Protein AF-A0A7L2A5T8-F1 (afdb_monomer)

Nearest PDB structures (foldseek):
  8ylr-assembly1_Sa  TM=3.274E-01  e=4.754E+00  Saccharomyces cerevisiae S288C
  8jjr-assembly1_x  TM=2.168E-01  e=9.938E+00  Symbiodinium sp.

Secondary structure (DSSP, 8-state):
----SSHHHHHHHHHHH-----SPPP---PPPPGGGG---TTTS-TTTS---HHHHHHHHH-GGGGGS-HHHHHHHHTT-------TT--S--TTS---------SS-EEEEEE-TTS-EEEEEEE-TT---TTSHHHHTT--

InterPro domains:
  IPR000595 Cyclic nucleotide-binding domain [PF00027] (84-134)
  IPR000595 Cyclic nucleotide-binding domain [PS50042] (64-143)
  IPR000595 Cyclic nucleotide-binding domain [cd00038] (64-132)
  IPR014710 RmlC-like jelly roll fold [G3DSA:2.60.120.10] (55-141)
  IPR018490 Cyclic nucleotide-binding domain superfamily [SSF51206] (53-132)

Foldseek 3Di:
DDDPDPPVVVVVVCVVVPPPPPPDPPPDPDDDPCVVVDQPCVQVPVVPDPDDLQLVLCCVQPVVLSPDHPVVSVVVVVVDDDDDDDPPDDPDDPPDDPDDDDADQADKDFDWDQDPVRDIDGPDIDGGSRHPPDDPVPVVVPD

Radius of gyration: 28.7 Å; Cα contacts (8 Å, |Δi|>4): 81; chains: 1; bounding box: 92×57×40 Å

Structure (mmCIF, N/CA/C/O backbone):
data_AF-A0A7L2A5T8-F1
#
_entry.id   AF-A0A7L2A5T8-F1
#
loop_
_atom_site.group_PDB
_atom_site.id
_atom_site.type_symbol
_atom_site.label_atom_id
_atom_site.label_alt_id
_atom_site.label_comp_id
_atom_site.label_asym_id
_atom_site.label_entity_id
_atom_site.label_seq_id
_atom_site.pdbx_PDB_ins_code
_atom_site.Cartn_x
_atom_site.Cartn_y
_atom_site.Cartn_z
_atom_site.occupancy
_atom_site.B_iso_or_equiv
_atom_site.auth_seq_id
_atom_site.auth_comp_id
_atom_site.auth_asym_id
_atom_site.auth_atom_id
_atom_site.pdbx_PDB_model_num
ATOM 1 N N . ARG A 1 1 ? 73.272 -47.590 19.451 1.00 45.53 1 ARG A N 1
ATOM 2 C CA . ARG A 1 1 ? 72.952 -46.186 19.070 1.00 45.53 1 ARG A CA 1
ATOM 3 C C . ARG A 1 1 ? 71.427 -46.047 18.952 1.00 45.53 1 ARG A C 1
ATOM 5 O O . ARG A 1 1 ? 70.847 -46.805 18.185 1.00 45.53 1 ARG A O 1
ATOM 12 N N . PRO A 1 2 ? 70.759 -45.189 19.746 1.00 45.12 2 PRO A N 1
ATOM 13 C CA . PRO A 1 2 ? 69.322 -45.289 20.020 1.00 45.12 2 PRO A CA 1
ATOM 14 C C . PRO A 1 2 ? 68.488 -44.479 19.013 1.00 45.12 2 PRO A C 1
ATOM 16 O O . PRO A 1 2 ? 68.662 -43.272 18.879 1.00 45.12 2 PRO A O 1
ATOM 19 N N . ARG A 1 3 ? 67.563 -45.133 18.301 1.00 51.25 3 ARG A N 1
ATOM 20 C CA . ARG A 1 3 ? 66.720 -44.524 17.248 1.00 51.25 3 ARG A CA 1
ATOM 21 C C . ARG A 1 3 ? 65.211 -44.555 17.557 1.00 51.25 3 ARG A C 1
ATOM 23 O O . ARG A 1 3 ? 64.401 -44.477 16.642 1.00 51.25 3 ARG A O 1
ATOM 30 N N . SER A 1 4 ? 64.805 -44.633 18.828 1.00 55.19 4 SER A N 1
ATOM 31 C CA . SER A 1 4 ? 63.401 -44.901 19.211 1.00 55.19 4 SER A CA 1
ATOM 32 C C . SER A 1 4 ? 62.643 -43.767 19.922 1.00 55.19 4 SER A C 1
ATOM 34 O O . SER A 1 4 ? 61.476 -43.947 20.251 1.00 55.19 4 SER A O 1
ATOM 36 N N . ARG A 1 5 ? 63.221 -42.574 20.138 1.00 54.12 5 ARG A N 1
ATOM 37 C CA . ARG A 1 5 ? 62.550 -41.513 20.933 1.00 54.12 5 ARG A CA 1
ATOM 38 C C . ARG A 1 5 ? 61.785 -40.435 20.149 1.00 54.12 5 ARG A C 1
ATOM 40 O O . ARG A 1 5 ? 61.077 -39.647 20.768 1.00 54.12 5 ARG A O 1
ATOM 47 N N . LYS A 1 6 ? 61.882 -40.378 18.813 1.00 53.66 6 LYS A N 1
ATOM 48 C CA . LYS A 1 6 ? 61.242 -39.301 18.018 1.00 53.66 6 LYS A CA 1
ATOM 49 C C . LYS A 1 6 ? 59.817 -39.609 17.528 1.00 53.66 6 LYS A C 1
ATOM 51 O O . LYS A 1 6 ? 59.069 -38.672 17.287 1.00 53.66 6 LYS A O 1
ATOM 56 N N . LYS A 1 7 ? 59.401 -40.881 17.435 1.00 51.44 7 LYS A N 1
ATOM 57 C CA . LYS A 1 7 ? 58.057 -41.250 16.931 1.00 51.44 7 LYS A CA 1
ATOM 58 C C . LYS A 1 7 ? 56.932 -41.131 17.973 1.00 51.44 7 LYS A C 1
ATOM 60 O O . LYS A 1 7 ? 55.794 -40.868 17.606 1.00 51.44 7 LYS A O 1
ATOM 65 N N . LEU A 1 8 ? 57.245 -41.252 19.267 1.00 51.38 8 LEU A N 1
ATOM 66 C CA . LEU A 1 8 ? 56.255 -41.157 20.355 1.00 51.38 8 LEU A CA 1
ATOM 67 C C . LEU A 1 8 ? 55.724 -39.728 20.574 1.00 51.38 8 LEU A C 1
ATOM 69 O O . LEU A 1 8 ? 54.551 -39.552 20.890 1.00 51.38 8 LEU A O 1
ATOM 73 N N . LYS A 1 9 ? 56.555 -38.698 20.362 1.00 53.62 9 LYS A N 1
ATOM 74 C CA . LYS A 1 9 ? 56.159 -37.296 20.595 1.00 53.62 9 LYS A CA 1
ATOM 75 C C . LYS A 1 9 ? 55.214 -36.739 19.522 1.00 53.62 9 LYS A C 1
ATOM 77 O O . LYS A 1 9 ? 54.374 -35.907 19.840 1.00 53.62 9 LYS A O 1
ATOM 82 N N . VAL A 1 10 ? 55.303 -37.220 18.280 1.00 54.94 10 VAL A N 1
ATOM 83 C CA . VAL A 1 10 ? 54.436 -36.757 17.176 1.00 54.94 10 VAL A CA 1
ATOM 84 C C . VAL A 1 10 ? 53.007 -37.290 17.333 1.00 54.94 10 VAL A C 1
ATOM 86 O O . VAL A 1 10 ? 52.049 -36.543 17.158 1.00 54.94 10 VAL A O 1
ATOM 89 N N . LEU A 1 11 ? 52.851 -38.542 17.779 1.00 56.72 11 LEU A N 1
ATOM 90 C CA . LEU A 1 11 ? 51.540 -39.126 18.097 1.00 56.72 11 LEU A CA 1
ATOM 91 C C . LEU A 1 11 ? 50.837 -38.404 19.262 1.00 56.72 11 LEU A C 1
ATOM 93 O O . LEU A 1 11 ? 49.613 -38.304 19.276 1.00 56.72 11 LEU A O 1
ATOM 97 N N . SER A 1 12 ? 51.601 -37.871 20.221 1.00 58.31 12 SER A N 1
ATOM 98 C CA . SER A 1 12 ? 51.065 -37.083 21.339 1.00 58.31 12 SER A CA 1
ATOM 99 C C . SER A 1 12 ? 50.541 -35.712 20.906 1.00 58.31 12 SER A C 1
ATOM 101 O O . SER A 1 12 ? 49.531 -35.263 21.441 1.00 58.31 12 SER A O 1
ATOM 103 N N . ILE A 1 13 ? 51.209 -35.048 19.957 1.00 59.00 13 ILE A N 1
ATOM 104 C CA . ILE A 1 13 ? 50.779 -33.738 19.442 1.00 59.00 13 ILE A CA 1
ATOM 105 C C . ILE A 1 13 ? 49.520 -33.908 18.585 1.00 59.00 13 ILE A C 1
ATOM 107 O O . ILE A 1 13 ? 48.550 -33.181 18.777 1.00 59.00 13 ILE A O 1
ATOM 111 N N . ALA A 1 14 ? 49.485 -34.934 17.727 1.00 57.16 14 ALA A N 1
ATOM 112 C CA . ALA A 1 14 ? 48.301 -35.266 16.937 1.00 57.16 14 ALA A CA 1
ATOM 113 C C . ALA A 1 14 ? 47.078 -35.581 17.819 1.00 57.16 14 ALA A C 1
ATOM 115 O O . ALA A 1 14 ? 45.980 -35.138 17.506 1.00 57.16 14 ALA A O 1
ATOM 116 N N . LYS A 1 15 ? 47.255 -36.262 18.962 1.00 55.28 15 LYS A N 1
ATOM 117 C CA . LYS A 1 15 ? 46.160 -36.531 19.914 1.00 55.28 15 LYS A CA 1
ATOM 118 C C . LYS A 1 15 ? 45.627 -35.289 20.636 1.00 55.28 15 LYS A C 1
ATOM 120 O O . LYS A 1 15 ? 44.455 -35.285 20.996 1.00 55.28 15 LYS A O 1
ATOM 125 N N . ASN A 1 16 ? 46.451 -34.262 20.855 1.00 55.00 16 ASN A N 1
ATOM 126 C CA . ASN A 1 16 ? 46.000 -33.010 21.475 1.00 55.00 16 ASN A CA 1
ATOM 127 C C . ASN A 1 16 ? 45.366 -32.045 20.465 1.00 55.00 16 ASN A C 1
ATOM 129 O O . ASN A 1 16 ? 44.466 -31.304 20.843 1.00 55.00 16 ASN A O 1
ATOM 133 N N . PHE A 1 17 ? 45.796 -32.076 19.200 1.00 57.88 17 PHE A N 1
ATOM 134 C CA . PHE A 1 17 ? 45.242 -31.224 18.141 1.00 57.88 17 PHE A CA 1
ATOM 135 C C . PHE A 1 17 ? 43.965 -31.811 17.515 1.00 57.88 17 PHE A C 1
ATOM 137 O O . PHE A 1 17 ? 43.050 -31.077 17.167 1.00 57.88 17 PHE A O 1
ATOM 144 N N . LEU A 1 18 ? 43.869 -33.143 17.425 1.00 56.81 18 LEU A N 1
ATOM 145 C CA . LEU A 1 18 ? 42.709 -33.870 16.894 1.00 56.81 18 LEU A CA 1
ATOM 146 C C . LEU A 1 18 ? 41.737 -34.314 17.995 1.00 56.81 18 LEU A C 1
ATOM 148 O O . LEU A 1 18 ? 41.057 -35.329 17.831 1.00 56.81 18 LEU A O 1
ATOM 152 N N . ARG A 1 19 ? 41.623 -33.570 19.106 1.00 57.53 19 ARG A N 1
ATOM 153 C CA . ARG A 1 19 ? 40.446 -33.672 19.989 1.00 57.53 19 ARG A CA 1
ATOM 154 C C . ARG A 1 19 ? 39.221 -33.106 19.258 1.00 57.53 19 ARG A C 1
ATOM 156 O O . ARG A 1 19 ? 38.626 -32.122 19.676 1.00 57.53 19 ARG A O 1
ATOM 163 N N . ILE A 1 20 ? 38.864 -33.744 18.147 1.00 59.28 20 ILE A N 1
ATOM 164 C CA . ILE A 1 20 ? 37.545 -33.681 17.545 1.00 59.28 20 ILE A CA 1
ATOM 165 C C . ILE A 1 20 ? 36.651 -34.328 18.591 1.00 59.28 20 ILE A C 1
ATOM 167 O O . ILE A 1 20 ? 36.644 -35.552 18.750 1.00 59.28 20 ILE A O 1
ATOM 171 N N . GLN A 1 21 ? 35.991 -33.496 19.390 1.00 52.50 21 GLN A N 1
ATOM 172 C CA . GLN A 1 21 ? 34.918 -33.976 20.238 1.00 52.50 21 GLN A CA 1
ATOM 173 C C . GLN A 1 21 ? 33.910 -34.650 19.304 1.00 52.50 21 GLN A C 1
ATOM 175 O O . GLN A 1 21 ? 33.384 -34.021 18.392 1.00 52.50 21 GLN A O 1
ATOM 180 N N . LYS A 1 22 ? 33.705 -35.959 19.482 1.00 55.47 22 LYS A N 1
ATOM 181 C CA . LYS A 1 22 ? 32.665 -36.750 18.804 1.00 55.47 22 LYS A CA 1
ATOM 182 C C . LYS A 1 22 ? 31.283 -36.450 19.398 1.00 55.47 22 LYS A C 1
ATOM 184 O O . LYS A 1 22 ? 30.458 -37.345 19.540 1.00 55.47 22 LYS A O 1
ATOM 189 N N . GLU A 1 23 ? 31.048 -35.208 19.787 1.00 56.53 23 GLU A N 1
ATOM 190 C CA . GLU A 1 23 ? 29.712 -34.749 20.117 1.00 56.53 23 GLU A CA 1
ATOM 191 C C . GLU A 1 23 ?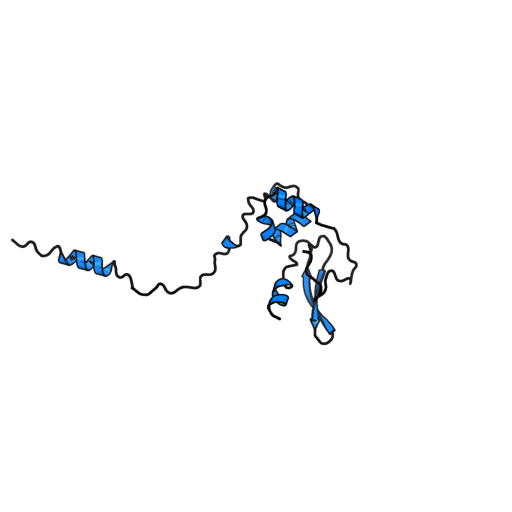 29.134 -34.186 18.817 1.00 56.53 23 GLU A C 1
ATOM 193 O O . GLU A 1 23 ? 29.817 -33.398 18.151 1.00 56.53 23 GLU A O 1
ATOM 198 N N . PRO A 1 24 ? 27.947 -34.645 18.374 1.00 57.25 24 PRO A N 1
ATOM 199 C CA . PRO A 1 24 ? 27.299 -34.037 17.221 1.00 57.25 24 PRO A CA 1
ATOM 200 C C . PRO A 1 24 ? 27.214 -32.535 17.504 1.00 57.25 24 PRO A C 1
ATOM 202 O O . PRO A 1 24 ? 26.845 -32.176 18.625 1.00 57.25 24 PRO A O 1
ATOM 205 N N . PRO A 1 25 ? 27.607 -31.659 16.559 1.00 61.16 25 PRO A N 1
ATOM 206 C CA . PRO A 1 25 ? 27.548 -30.227 16.799 1.00 61.16 25 PRO A CA 1
ATOM 207 C C . PRO A 1 25 ? 26.129 -29.908 17.253 1.00 61.16 25 PRO A C 1
ATOM 209 O O . PRO A 1 25 ? 25.171 -30.219 16.544 1.00 61.16 25 PRO A O 1
ATOM 212 N N . THR A 1 26 ? 25.992 -29.372 18.466 1.00 67.62 26 THR A N 1
ATOM 213 C CA . THR A 1 26 ? 24.688 -28.993 18.995 1.00 67.62 26 THR A CA 1
ATOM 214 C C . THR A 1 26 ? 24.080 -28.036 17.984 1.00 67.62 26 THR A C 1
ATOM 216 O O . THR A 1 26 ? 24.680 -26.995 17.702 1.00 67.62 26 THR A O 1
ATOM 219 N N . LEU A 1 27 ? 22.951 -28.422 17.381 1.00 63.50 27 LEU A N 1
ATOM 220 C CA . LEU A 1 27 ? 22.243 -27.599 16.408 1.00 63.50 27 LEU A CA 1
ATOM 221 C C . LEU A 1 27 ? 21.810 -26.327 17.130 1.00 63.50 27 LEU A C 1
ATOM 223 O O . LEU A 1 27 ? 20.803 -26.297 17.833 1.00 63.50 27 LEU A O 1
ATOM 227 N N . GLN A 1 28 ? 22.627 -25.287 17.016 1.00 72.19 28 GLN A N 1
ATOM 228 C CA . GLN A 1 28 ? 22.238 -23.963 17.447 1.00 72.19 28 GLN A CA 1
ATOM 229 C C . GLN A 1 28 ? 21.216 -23.484 16.432 1.00 72.19 28 GLN A C 1
ATOM 231 O O . GLN A 1 28 ? 21.526 -23.391 15.242 1.00 72.19 28 GLN A O 1
ATOM 236 N N . LEU A 1 29 ? 20.003 -23.213 16.906 1.00 65.06 29 LEU A N 1
ATOM 237 C CA . LEU A 1 29 ? 18.990 -22.529 16.124 1.00 65.06 29 LEU A CA 1
ATOM 238 C C . LEU A 1 29 ? 19.533 -21.128 15.829 1.00 65.06 29 LEU A C 1
ATOM 240 O O . LEU A 1 29 ? 19.471 -20.230 16.663 1.00 65.06 29 LEU A O 1
ATOM 244 N N . LYS A 1 30 ? 20.196 -20.990 14.683 1.00 70.94 30 LYS A N 1
ATOM 245 C CA . LYS A 1 30 ? 20.608 -19.703 14.148 1.00 70.94 30 LYS A CA 1
ATOM 246 C C . LYS A 1 30 ? 19.491 -19.241 13.248 1.00 70.94 30 LYS A C 1
ATOM 248 O O . LYS A 1 30 ? 19.149 -19.929 12.287 1.00 70.94 30 LYS A O 1
ATOM 253 N N . GLU A 1 31 ? 18.934 -18.090 13.577 1.00 69.12 31 GLU A N 1
ATOM 254 C CA . GLU A 1 31 ? 18.051 -17.403 12.654 1.00 69.12 31 GLU A CA 1
ATOM 255 C C . GLU A 1 31 ? 18.823 -17.153 11.349 1.00 69.12 31 GLU A C 1
ATOM 257 O O . GLU A 1 31 ? 20.025 -16.842 11.393 1.00 69.12 31 GLU A O 1
ATOM 262 N N . PRO A 1 32 ? 18.190 -17.364 10.182 1.00 67.75 32 PRO A N 1
ATOM 263 C CA . PRO A 1 32 ? 18.810 -17.007 8.918 1.00 67.75 32 PRO A CA 1
ATOM 264 C C . PRO A 1 32 ? 19.198 -15.522 8.973 1.00 67.75 32 PRO A C 1
ATOM 266 O O . PRO A 1 32 ? 18.448 -14.719 9.534 1.00 67.75 32 PRO A O 1
ATOM 269 N N . PRO A 1 33 ? 20.372 -15.137 8.442 1.00 72.81 33 PRO A N 1
ATOM 270 C CA . PRO A 1 33 ? 20.775 -13.742 8.466 1.00 72.81 33 PRO A CA 1
ATOM 271 C C . PRO A 1 33 ? 19.708 -12.886 7.764 1.00 72.81 33 PRO A C 1
ATOM 273 O O . PRO A 1 33 ? 19.129 -13.343 6.776 1.00 72.81 33 PRO A O 1
ATOM 276 N N . PRO A 1 34 ? 19.444 -11.654 8.239 1.00 60.06 34 PRO A N 1
ATOM 277 C CA . PRO A 1 34 ? 18.398 -10.789 7.685 1.00 60.06 34 PRO A CA 1
ATOM 278 C C . PRO A 1 34 ? 18.584 -10.520 6.187 1.00 60.06 34 PRO A C 1
ATOM 280 O O . PRO A 1 34 ? 17.598 -10.334 5.482 1.00 60.06 34 PRO A O 1
ATOM 283 N N . SER A 1 35 ? 19.818 -10.635 5.684 1.00 59.81 35 SER A N 1
ATOM 284 C CA . SER A 1 35 ? 20.153 -10.574 4.261 1.00 59.81 35 SER A CA 1
ATOM 285 C C . SER A 1 35 ? 19.470 -11.645 3.401 1.00 59.81 35 SER A C 1
ATOM 287 O O . SER A 1 35 ? 19.334 -11.455 2.203 1.00 59.81 35 SER A O 1
ATOM 289 N N . VAL A 1 36 ? 19.001 -12.759 3.978 1.00 64.19 36 VAL A N 1
ATOM 290 C CA . VAL A 1 36 ? 18.175 -13.757 3.263 1.00 64.19 36 VAL A CA 1
ATOM 291 C C . VAL A 1 36 ? 16.808 -13.177 2.872 1.00 64.19 36 VAL A C 1
ATOM 293 O O . VAL A 1 36 ? 16.188 -13.653 1.928 1.00 64.19 36 VAL A O 1
ATOM 296 N N . LEU A 1 37 ? 16.336 -12.153 3.591 1.00 56.56 37 LEU A N 1
ATOM 297 C CA . LEU A 1 37 ? 15.060 -11.464 3.362 1.00 56.56 37 LEU A CA 1
ATOM 298 C C . LEU A 1 37 ? 15.241 -10.086 2.704 1.00 56.56 37 LEU A C 1
ATOM 300 O O . LEU A 1 37 ? 14.268 -9.345 2.514 1.00 56.56 37 LEU A O 1
ATOM 304 N N . GLU A 1 38 ? 16.483 -9.694 2.430 1.00 59.03 38 GLU A N 1
ATOM 305 C CA . GLU A 1 38 ? 16.804 -8.455 1.735 1.00 59.03 38 GLU A CA 1
ATOM 306 C C . GLU A 1 38 ? 16.770 -8.744 0.237 1.00 59.03 38 GLU A C 1
ATOM 308 O O . GLU A 1 38 ? 17.575 -9.508 -0.286 1.00 59.03 38 GLU A O 1
ATOM 313 N N . ALA A 1 39 ? 15.787 -8.166 -0.451 1.00 54.75 39 ALA A N 1
ATOM 314 C CA . ALA A 1 39 ? 15.793 -8.159 -1.902 1.00 54.75 39 ALA A CA 1
ATOM 315 C C . ALA A 1 39 ? 16.990 -7.329 -2.384 1.00 54.75 39 ALA A C 1
ATOM 317 O O . ALA A 1 39 ? 17.238 -6.244 -1.848 1.00 54.75 39 ALA A O 1
ATOM 318 N N . ASP A 1 40 ? 17.705 -7.817 -3.399 1.00 55.28 40 ASP A N 1
ATOM 319 C CA . ASP A 1 40 ? 18.708 -7.034 -4.114 1.00 55.28 40 ASP A CA 1
ATOM 320 C C . ASP A 1 40 ? 17.990 -5.880 -4.831 1.00 55.28 40 ASP A C 1
ATOM 322 O O . ASP A 1 40 ? 17.552 -5.981 -5.975 1.00 55.28 40 ASP A O 1
ATOM 326 N N . LEU A 1 41 ? 17.868 -4.739 -4.147 1.00 52.84 41 LEU A N 1
ATOM 327 C CA . LEU A 1 41 ? 17.326 -3.486 -4.692 1.00 52.84 41 LEU A CA 1
ATOM 328 C C . LEU A 1 41 ? 18.188 -2.918 -5.841 1.00 52.84 41 LEU A C 1
ATOM 330 O O . LEU A 1 41 ? 17.965 -1.799 -6.285 1.00 52.84 41 LEU A O 1
ATOM 334 N N . THR A 1 42 ? 19.204 -3.655 -6.289 1.00 55.28 42 THR A N 1
ATOM 335 C CA . THR A 1 42 ? 20.090 -3.314 -7.401 1.00 55.28 42 THR A CA 1
ATOM 336 C C . THR A 1 42 ? 19.493 -3.697 -8.760 1.00 55.28 42 THR A C 1
ATOM 338 O O . THR A 1 42 ? 19.836 -3.063 -9.754 1.00 55.28 42 THR A O 1
ATOM 341 N N . GLU A 1 43 ? 18.572 -4.673 -8.829 1.00 53.28 43 GLU A N 1
ATOM 342 C CA . GLU A 1 43 ? 17.889 -5.033 -10.088 1.00 53.28 43 GLU A CA 1
ATOM 343 C C . GLU A 1 43 ? 16.769 -4.053 -10.438 1.00 53.28 43 GLU A C 1
ATOM 345 O O . GLU A 1 43 ? 16.584 -3.652 -11.592 1.00 53.28 43 GLU A O 1
ATOM 350 N N . PHE A 1 44 ? 16.037 -3.625 -9.416 1.00 54.97 44 PHE A N 1
ATOM 351 C CA . PHE A 1 44 ? 15.085 -2.544 -9.523 1.00 54.97 44 PHE A CA 1
ATOM 352 C C . PHE A 1 44 ? 15.841 -1.263 -9.194 1.00 54.97 44 PHE A C 1
ATOM 354 O O . PHE A 1 44 ? 15.888 -0.847 -8.045 1.00 54.97 44 PHE A O 1
ATOM 361 N N . ASP A 1 45 ? 16.490 -0.658 -10.187 1.00 58.09 45 ASP A N 1
ATOM 362 C CA . ASP A 1 45 ? 17.198 0.619 -10.050 1.00 58.09 45 ASP A CA 1
ATOM 363 C C . ASP A 1 45 ? 16.160 1.745 -9.830 1.00 58.09 45 ASP A C 1
ATOM 365 O O . ASP A 1 45 ? 15.826 2.556 -10.697 1.00 58.09 45 ASP A O 1
ATOM 369 N N . VAL A 1 46 ? 15.530 1.706 -8.653 1.00 56.50 46 VAL A N 1
ATOM 370 C CA . VAL A 1 46 ? 14.398 2.525 -8.220 1.00 56.50 46 VAL A CA 1
ATOM 371 C C . VAL A 1 46 ? 14.777 4.003 -8.285 1.00 56.50 46 VAL A C 1
ATOM 373 O O . VAL A 1 46 ? 13.949 4.846 -8.617 1.00 56.50 46 VAL A O 1
ATOM 376 N N . ALA A 1 47 ? 16.048 4.307 -8.022 1.00 50.88 47 ALA A N 1
ATOM 377 C CA . ALA A 1 47 ? 16.593 5.655 -8.053 1.00 50.88 47 ALA A CA 1
ATOM 378 C C . ALA A 1 47 ? 16.771 6.219 -9.477 1.00 50.88 47 ALA A C 1
ATOM 380 O O . ALA A 1 47 ? 16.789 7.438 -9.633 1.00 50.88 47 ALA A O 1
ATOM 381 N N . SER A 1 48 ? 16.889 5.373 -10.511 1.00 53.50 48 SER A N 1
ATOM 382 C CA . SER A 1 48 ? 17.026 5.804 -11.915 1.00 53.50 48 SER A CA 1
ATOM 383 C C . SER A 1 48 ? 15.718 5.724 -12.709 1.00 53.50 48 SER A C 1
ATOM 385 O O . SER A 1 48 ? 15.619 6.234 -13.827 1.00 53.50 48 SER A O 1
ATOM 387 N N . SER A 1 49 ? 14.687 5.113 -12.127 1.00 59.66 49 SER A N 1
ATOM 388 C CA . SER A 1 49 ? 13.396 4.898 -12.765 1.00 59.66 49 SER A CA 1
ATOM 389 C C . SER A 1 49 ? 12.434 6.045 -12.421 1.00 59.66 49 SER A C 1
ATOM 391 O O . SER A 1 49 ? 12.139 6.273 -11.254 1.00 59.66 49 SER A O 1
ATOM 393 N N . HIS A 1 50 ? 11.897 6.754 -13.422 1.00 71.56 50 HIS A N 1
ATOM 394 C CA . HIS A 1 50 ? 10.848 7.785 -13.265 1.00 71.56 50 HIS A CA 1
ATOM 395 C C . HIS A 1 50 ? 9.477 7.184 -12.878 1.00 71.56 50 HIS A C 1
ATOM 397 O O . HIS A 1 50 ? 8.472 7.415 -13.551 1.00 71.56 50 HIS A O 1
ATOM 403 N N . LEU A 1 51 ? 9.432 6.343 -11.846 1.00 79.56 51 LEU A N 1
ATOM 404 C CA . LEU A 1 51 ? 8.224 5.627 -11.454 1.00 79.56 51 LEU A CA 1
ATOM 405 C C . LEU A 1 51 ? 7.334 6.484 -10.548 1.00 79.56 51 LEU A C 1
ATOM 407 O O . LEU A 1 51 ? 7.855 7.245 -9.730 1.00 79.56 51 LEU A O 1
ATOM 411 N N . PRO A 1 52 ? 6.002 6.341 -10.657 1.00 84.31 52 PRO A N 1
ATOM 412 C CA . PRO A 1 52 ? 5.071 6.970 -9.729 1.00 84.31 52 PRO A CA 1
ATOM 413 C C . PRO A 1 52 ? 5.326 6.539 -8.276 1.00 84.31 52 PRO A C 1
ATOM 415 O O . PRO A 1 52 ? 5.729 5.400 -8.017 1.00 84.31 52 PRO A O 1
ATOM 418 N N . SER A 1 53 ? 5.067 7.434 -7.320 1.00 83.12 53 SER A N 1
ATOM 419 C CA . SER A 1 53 ? 5.266 7.202 -5.881 1.00 83.12 53 SER A CA 1
ATOM 420 C C . SER A 1 53 ? 4.545 5.962 -5.362 1.00 83.12 53 SER A C 1
ATOM 422 O O . SER A 1 53 ? 5.058 5.267 -4.492 1.00 83.12 53 SER A O 1
ATOM 424 N N . GLU A 1 54 ? 3.396 5.631 -5.938 1.00 83.94 54 GLU A N 1
ATOM 425 C CA . GLU A 1 54 ? 2.573 4.491 -5.548 1.00 83.94 54 GLU A CA 1
ATOM 426 C C . GLU A 1 54 ? 3.302 3.170 -5.833 1.00 83.94 54 GLU A C 1
ATOM 428 O O . GLU A 1 54 ? 3.295 2.251 -5.014 1.00 83.94 54 GLU A O 1
ATOM 433 N N . VAL A 1 55 ? 4.014 3.109 -6.962 1.00 83.88 55 VAL A N 1
ATOM 434 C CA . VAL A 1 55 ? 4.842 1.962 -7.357 1.00 83.88 55 VAL A CA 1
ATOM 435 C C . VAL A 1 55 ? 6.043 1.827 -6.422 1.00 83.88 55 VAL A C 1
ATOM 437 O O . VAL A 1 55 ? 6.386 0.722 -6.000 1.00 83.88 55 VAL A O 1
ATOM 440 N N . LEU A 1 56 ? 6.653 2.952 -6.038 1.00 82.00 56 LEU A N 1
ATOM 441 C CA . LEU A 1 56 ? 7.755 2.981 -5.074 1.00 82.00 56 LEU A CA 1
ATOM 442 C C . LEU A 1 56 ? 7.315 2.468 -3.700 1.00 82.00 56 LEU A C 1
ATOM 444 O O . LEU A 1 56 ? 8.002 1.655 -3.081 1.00 82.00 56 LEU A O 1
ATOM 448 N N . TYR A 1 57 ? 6.151 2.915 -3.230 1.00 84.06 57 TYR A N 1
ATOM 449 C CA . TYR A 1 57 ? 5.570 2.466 -1.970 1.00 84.06 57 TYR A CA 1
ATOM 450 C C . TYR A 1 57 ? 5.221 0.983 -2.007 1.00 84.06 57 TYR A C 1
ATOM 452 O O . TYR A 1 57 ? 5.476 0.275 -1.034 1.00 84.06 57 TYR A O 1
ATOM 460 N N . MET A 1 58 ? 4.698 0.496 -3.130 1.00 81.06 58 MET A N 1
ATOM 461 C CA . MET A 1 58 ? 4.409 -0.918 -3.319 1.00 81.06 58 MET A CA 1
ATOM 462 C C . MET A 1 58 ? 5.683 -1.768 -3.215 1.00 81.06 58 MET A C 1
ATOM 464 O O . MET A 1 58 ? 5.717 -2.710 -2.432 1.00 81.06 58 MET A O 1
ATOM 468 N N . LEU A 1 59 ? 6.761 -1.400 -3.911 1.00 78.88 59 LEU A N 1
ATOM 469 C CA . LEU A 1 59 ? 8.040 -2.124 -3.849 1.00 78.88 59 LEU A CA 1
ATOM 470 C C . LEU A 1 59 ? 8.680 -2.079 -2.457 1.00 78.88 59 LEU A C 1
ATOM 472 O O . LEU A 1 59 ? 9.225 -3.075 -1.984 1.00 78.88 59 LEU A O 1
ATOM 476 N N . LYS A 1 60 ? 8.579 -0.934 -1.775 1.00 77.75 60 LYS A N 1
ATOM 477 C CA . LYS A 1 60 ? 9.075 -0.765 -0.404 1.00 77.75 60 LYS A CA 1
ATOM 478 C C . LYS A 1 60 ? 8.334 -1.668 0.586 1.00 77.75 60 LYS A C 1
ATOM 480 O O . LYS A 1 60 ? 8.957 -2.241 1.479 1.00 77.75 60 LYS A O 1
ATOM 485 N N . ASN A 1 61 ? 7.013 -1.760 0.454 1.00 74.38 61 ASN A N 1
ATOM 486 C CA . ASN A 1 61 ? 6.156 -2.432 1.429 1.00 74.38 61 ASN A CA 1
ATOM 487 C C . ASN A 1 61 ? 5.884 -3.909 1.085 1.00 74.38 61 ASN A C 1
ATOM 489 O O . ASN A 1 61 ? 5.594 -4.687 1.989 1.00 74.38 61 ASN A O 1
ATOM 493 N N . VAL A 1 62 ? 6.043 -4.312 -0.181 1.00 77.50 62 VAL A N 1
ATOM 494 C CA . VAL A 1 62 ? 5.788 -5.666 -0.699 1.00 77.50 62 VAL A CA 1
ATOM 495 C C . VAL A 1 62 ? 7.049 -6.212 -1.369 1.00 77.50 62 VAL A C 1
ATOM 497 O O . VAL A 1 62 ? 7.176 -6.257 -2.592 1.00 77.50 62 VAL A O 1
ATOM 500 N N . ARG A 1 63 ? 8.007 -6.654 -0.547 1.00 75.00 63 ARG A N 1
ATOM 501 C CA . ARG A 1 63 ? 9.351 -7.057 -1.006 1.00 75.00 63 ARG A CA 1
ATOM 502 C C . ARG A 1 63 ? 9.347 -8.130 -2.098 1.00 75.00 63 ARG A C 1
ATOM 504 O O . ARG A 1 63 ? 10.204 -8.092 -2.972 1.00 75.00 63 ARG A O 1
ATOM 511 N N . VAL A 1 64 ? 8.372 -9.048 -2.084 1.00 77.62 64 VAL A N 1
ATOM 512 C CA . VAL A 1 64 ? 8.268 -10.118 -3.093 1.00 77.62 64 VAL A CA 1
ATOM 513 C C . VAL A 1 64 ? 8.153 -9.573 -4.522 1.00 77.62 64 VAL A C 1
ATOM 515 O O . VAL A 1 64 ? 8.669 -10.189 -5.449 1.00 77.62 64 VAL A O 1
ATOM 518 N N . LEU A 1 65 ? 7.561 -8.386 -4.701 1.00 79.81 65 LEU A N 1
ATOM 519 C CA . LEU A 1 65 ? 7.416 -7.761 -6.017 1.00 79.81 65 LEU A CA 1
ATOM 520 C C . LEU A 1 65 ? 8.744 -7.253 -6.587 1.00 79.81 65 LEU A C 1
ATOM 522 O O . LEU A 1 65 ? 8.885 -7.170 -7.803 1.00 79.81 65 LEU A O 1
ATOM 526 N N . GLY A 1 66 ? 9.724 -6.950 -5.730 1.00 79.56 66 GLY A N 1
ATOM 527 C CA . GLY A 1 66 ? 11.066 -6.546 -6.155 1.00 79.56 66 GLY A CA 1
ATOM 528 C C . GLY A 1 66 ? 11.879 -7.681 -6.784 1.00 79.56 66 GLY A C 1
ATOM 529 O O . GLY A 1 66 ? 12.875 -7.406 -7.438 1.00 79.56 66 GLY A O 1
ATOM 530 N N . HIS A 1 67 ? 11.448 -8.937 -6.620 1.00 81.25 67 HIS A N 1
ATOM 531 C CA . HIS A 1 67 ? 12.078 -10.110 -7.236 1.00 81.25 67 HIS A CA 1
ATOM 532 C C . HIS A 1 67 ? 11.501 -10.463 -8.611 1.00 81.25 67 HIS A C 1
ATOM 534 O O . HIS A 1 67 ? 11.957 -11.413 -9.247 1.00 81.25 67 HIS A O 1
ATOM 540 N N . PHE A 1 68 ? 10.461 -9.762 -9.062 1.00 83.06 68 PHE A N 1
ATOM 541 C CA . PHE A 1 68 ? 9.909 -9.988 -10.389 1.00 83.06 68 PHE A CA 1
ATOM 542 C C . PHE A 1 68 ? 10.781 -9.322 -11.444 1.00 83.06 68 PHE A C 1
ATOM 544 O O . PHE A 1 68 ? 11.200 -8.174 -11.288 1.00 83.06 68 PHE A O 1
ATOM 551 N N . GLU A 1 69 ? 10.992 -10.016 -12.565 1.00 82.94 69 GLU A N 1
ATOM 552 C CA . GLU A 1 69 ? 11.624 -9.404 -13.728 1.00 82.94 69 GLU A CA 1
ATOM 553 C C . GLU A 1 69 ? 10.864 -8.127 -14.117 1.00 82.94 69 GLU A C 1
ATOM 555 O O . GLU A 1 69 ? 9.629 -8.096 -14.147 1.00 82.94 69 GLU A O 1
ATOM 560 N N . LYS A 1 70 ? 11.602 -7.070 -14.467 1.00 81.44 70 LYS A N 1
ATOM 561 C CA . LYS A 1 70 ? 11.040 -5.765 -14.843 1.00 81.44 70 LYS A CA 1
ATOM 562 C C . LYS A 1 70 ? 9.823 -5.830 -15.789 1.00 81.44 70 LYS A C 1
ATOM 564 O O . LYS A 1 70 ? 8.838 -5.157 -15.487 1.00 81.44 70 LYS A O 1
ATOM 569 N N . PRO A 1 71 ? 9.824 -6.590 -16.907 1.00 85.44 71 PRO A N 1
ATOM 570 C CA . PRO A 1 71 ? 8.649 -6.668 -17.780 1.00 85.44 71 PRO A CA 1
ATOM 571 C C . PRO A 1 71 ? 7.416 -7.272 -17.092 1.00 85.44 71 PRO A C 1
ATOM 573 O O . PRO A 1 71 ? 6.312 -6.782 -17.311 1.00 85.44 71 PRO A O 1
ATOM 576 N N . LEU A 1 72 ? 7.593 -8.281 -16.234 1.00 86.31 72 LEU A N 1
ATOM 577 C CA . LEU A 1 72 ? 6.496 -8.900 -15.490 1.00 86.31 72 LEU A CA 1
ATOM 578 C C . LEU A 1 72 ? 5.903 -7.922 -14.472 1.00 86.31 72 LEU A C 1
ATOM 580 O O . LEU A 1 72 ? 4.688 -7.752 -14.412 1.00 86.31 72 LEU A O 1
ATOM 584 N N . PHE A 1 73 ? 6.757 -7.247 -13.702 1.00 84.25 73 PHE A N 1
ATOM 585 C CA . PHE A 1 73 ? 6.303 -6.266 -12.720 1.00 84.25 73 PHE A CA 1
ATOM 586 C C . PHE A 1 73 ? 5.527 -5.114 -13.372 1.00 84.25 73 PHE A C 1
ATOM 588 O O . PHE A 1 73 ? 4.472 -4.718 -12.882 1.00 84.25 73 PHE A O 1
ATOM 595 N N . LEU A 1 74 ? 6.005 -4.606 -14.512 1.00 84.56 74 LEU A N 1
ATOM 596 C CA . LEU A 1 74 ? 5.302 -3.553 -15.244 1.00 84.56 74 LEU A CA 1
ATOM 597 C C . LEU A 1 74 ? 3.957 -4.023 -15.813 1.00 84.56 74 LEU A C 1
ATOM 599 O O . LEU A 1 74 ? 3.034 -3.215 -15.896 1.00 84.56 74 LEU A O 1
ATOM 603 N N . GLU A 1 75 ? 3.818 -5.302 -16.175 1.00 89.38 75 GLU A N 1
ATOM 604 C CA . GLU A 1 75 ? 2.518 -5.870 -16.550 1.00 89.38 75 GLU A CA 1
ATOM 605 C C . GLU A 1 75 ? 1.553 -5.862 -15.359 1.00 89.38 75 GLU A C 1
ATOM 607 O O . GLU A 1 75 ? 0.413 -5.429 -15.500 1.00 89.38 75 GLU A O 1
ATOM 612 N N . LEU A 1 76 ? 2.025 -6.236 -14.163 1.00 84.75 76 LEU A N 1
ATOM 613 C CA . LEU A 1 76 ? 1.226 -6.169 -12.935 1.00 84.75 76 LEU A CA 1
ATOM 614 C C . LEU A 1 76 ? 0.791 -4.737 -12.608 1.00 84.75 76 LEU A C 1
ATOM 616 O O . LEU A 1 76 ? -0.360 -4.524 -12.232 1.00 84.75 76 LEU A O 1
ATOM 620 N N . CYS A 1 77 ? 1.663 -3.743 -12.815 1.00 84.88 77 CYS A N 1
ATOM 621 C CA . CYS A 1 77 ? 1.313 -2.335 -12.612 1.00 84.88 77 CYS A CA 1
ATOM 622 C C . CYS A 1 77 ? 0.117 -1.883 -13.464 1.00 84.88 77 CYS A C 1
ATOM 624 O O . CYS A 1 77 ? -0.599 -0.975 -13.050 1.00 84.88 77 CYS A O 1
ATOM 626 N N . LYS A 1 78 ? -0.152 -2.512 -14.618 1.00 87.25 78 LYS A N 1
ATOM 627 C CA . LYS A 1 78 ? -1.330 -2.185 -15.446 1.00 87.25 78 LYS A CA 1
ATOM 628 C C . LYS A 1 78 ? -2.654 -2.567 -14.787 1.00 87.25 78 LYS A C 1
ATOM 630 O O . LYS A 1 78 ? -3.692 -2.042 -15.173 1.00 87.25 78 LYS A O 1
ATOM 635 N N . HIS A 1 79 ? -2.620 -3.480 -13.821 1.00 87.81 79 HIS A N 1
ATOM 636 C CA . HIS A 1 79 ? -3.787 -3.896 -13.048 1.00 87.81 79 HIS A CA 1
ATOM 637 C C . HIS A 1 79 ? -4.003 -3.039 -11.796 1.00 87.81 79 HIS A C 1
ATOM 639 O O . HIS A 1 79 ? -4.974 -3.252 -11.072 1.00 87.81 79 HIS A O 1
ATOM 645 N N . MET A 1 80 ? -3.126 -2.064 -11.537 1.00 86.50 80 MET A N 1
ATOM 646 C CA . MET A 1 80 ? -3.315 -1.109 -10.456 1.00 86.50 80 MET A CA 1
ATOM 647 C C . MET A 1 80 ? -4.447 -0.144 -10.807 1.00 86.50 80 MET A C 1
ATOM 649 O O . MET A 1 80 ? -4.483 0.435 -11.893 1.00 86.50 80 MET A O 1
ATOM 653 N N . VAL A 1 81 ? -5.368 0.038 -9.866 1.00 90.38 81 VAL A N 1
ATOM 654 C CA . VAL A 1 81 ? -6.518 0.931 -10.015 1.00 90.38 81 VAL A CA 1
ATOM 655 C C . VAL A 1 81 ? -6.533 1.954 -8.891 1.00 90.38 81 VAL A C 1
ATOM 657 O O . VAL A 1 81 ? -6.165 1.653 -7.757 1.00 90.38 81 VAL A O 1
ATOM 660 N N . PHE A 1 82 ? -6.979 3.167 -9.208 1.00 90.56 82 PHE A N 1
ATOM 661 C CA . PHE A 1 82 ? -7.243 4.183 -8.197 1.00 90.56 82 PHE A CA 1
ATOM 662 C C . PHE A 1 82 ? -8.631 3.960 -7.608 1.00 90.56 82 PHE A C 1
ATOM 664 O O . PHE A 1 82 ? -9.620 3.888 -8.338 1.00 90.56 82 PHE A O 1
ATOM 671 N N . GLN A 1 83 ? -8.694 3.886 -6.284 1.00 90.00 83 GLN A N 1
ATOM 672 C CA . GLN A 1 83 ? -9.937 3.813 -5.533 1.00 90.00 83 GLN A CA 1
ATOM 673 C C . GLN A 1 83 ? -10.022 5.027 -4.613 1.00 90.00 83 GLN A C 1
ATOM 675 O O . GLN A 1 83 ? -9.094 5.306 -3.858 1.00 90.00 83 GLN A O 1
ATOM 680 N N . GLN A 1 84 ? -11.131 5.756 -4.697 1.00 92.81 84 GLN A N 1
ATOM 681 C CA . GLN A 1 84 ? -11.438 6.851 -3.782 1.00 92.81 84 GLN A CA 1
ATOM 682 C C . GLN A 1 84 ? -12.425 6.362 -2.726 1.00 92.81 84 GLN A C 1
ATOM 684 O O . GLN A 1 84 ? -13.395 5.683 -3.059 1.00 92.81 84 GLN A O 1
ATOM 689 N N . CYS A 1 85 ? -12.179 6.750 -1.479 1.00 91.56 85 CYS A N 1
ATOM 690 C CA . CYS A 1 85 ? -13.052 6.499 -0.339 1.00 91.56 85 CYS A CA 1
ATOM 691 C C . CYS A 1 85 ? -13.328 7.827 0.362 1.00 91.56 85 CYS A C 1
ATOM 693 O O . CYS A 1 85 ? -12.442 8.681 0.467 1.00 91.56 85 CYS A O 1
ATOM 695 N N . GLN A 1 86 ? -14.559 8.013 0.820 1.00 95.19 86 GLN A N 1
ATOM 696 C CA . GLN A 1 86 ? -14.936 9.164 1.631 1.00 95.19 86 GLN A CA 1
ATOM 697 C C . GLN A 1 86 ? -14.541 8.951 3.093 1.00 95.19 86 GLN A C 1
ATOM 699 O O . GLN A 1 86 ? -14.298 7.834 3.550 1.00 95.19 86 GLN A O 1
ATOM 704 N N . GLN A 1 87 ? -14.481 10.042 3.855 1.00 93.44 87 GLN A N 1
ATOM 705 C CA . GLN A 1 87 ? -14.232 9.954 5.289 1.00 93.44 87 GLN A CA 1
ATOM 706 C C . GLN A 1 87 ? -15.315 9.104 5.970 1.00 93.44 87 GLN A C 1
ATOM 708 O O . GLN A 1 87 ? -16.506 9.364 5.808 1.00 93.44 87 GLN A O 1
ATOM 713 N N . GLY A 1 88 ? -14.880 8.123 6.764 1.00 91.00 88 GLY A N 1
ATOM 714 C CA . GLY A 1 88 ? -15.765 7.186 7.457 1.00 91.00 88 GLY A CA 1
ATOM 715 C C . GLY A 1 88 ? -16.207 5.988 6.613 1.00 91.00 88 GLY A C 1
ATOM 716 O O . GLY A 1 88 ? -16.969 5.169 7.116 1.00 91.00 88 GLY A O 1
ATOM 717 N N . GLU A 1 89 ? -15.753 5.866 5.361 1.00 92.69 89 GLU A N 1
ATOM 718 C CA . GLU A 1 89 ? -15.931 4.641 4.579 1.00 92.69 89 GLU A CA 1
ATOM 719 C C . GLU A 1 89 ? -14.820 3.626 4.863 1.00 92.69 89 GLU A C 1
ATOM 721 O O . GLU A 1 89 ? -13.637 3.971 4.942 1.00 92.69 89 GLU A O 1
ATOM 726 N N . ASP A 1 90 ? -15.207 2.354 4.940 1.00 88.31 90 ASP A N 1
ATOM 727 C CA . ASP A 1 90 ? -14.272 1.245 5.084 1.00 88.31 90 ASP A CA 1
ATOM 728 C C . ASP A 1 90 ? -13.645 0.883 3.734 1.00 88.31 90 ASP A C 1
ATOM 730 O O . ASP A 1 90 ? -14.347 0.602 2.759 1.00 88.31 90 ASP A O 1
ATOM 734 N N . VAL A 1 91 ? -12.313 0.800 3.691 1.00 87.38 91 VAL A N 1
ATOM 735 C CA . VAL A 1 91 ? -11.585 0.270 2.524 1.00 87.38 91 VAL A CA 1
ATOM 736 C C . VAL A 1 91 ? -11.747 -1.250 2.425 1.00 87.38 91 VAL A C 1
ATOM 738 O O . VAL A 1 91 ? -11.922 -1.794 1.336 1.00 87.38 91 VAL A O 1
ATOM 741 N N . PHE A 1 92 ? -11.707 -1.932 3.569 1.00 83.75 92 PHE A N 1
ATOM 742 C CA . PHE A 1 92 ? -11.945 -3.365 3.712 1.00 83.75 92 PHE A CA 1
ATOM 743 C C . PHE A 1 92 ? -12.513 -3.650 5.103 1.00 83.75 92 PHE A C 1
ATOM 745 O O . PHE A 1 92 ? -12.335 -2.859 6.031 1.00 83.75 92 PHE A O 1
ATOM 752 N N . ARG A 1 93 ? -13.165 -4.804 5.264 1.00 83.38 93 ARG A N 1
ATOM 753 C CA . ARG A 1 93 ? -13.640 -5.291 6.564 1.00 83.38 93 ARG A CA 1
ATOM 754 C C . ARG A 1 93 ? -13.192 -6.728 6.827 1.00 83.38 93 ARG A C 1
ATOM 756 O O . ARG A 1 93 ? -13.120 -7.514 5.880 1.00 83.38 93 ARG A O 1
ATOM 763 N N . PRO A 1 94 ? -12.948 -7.104 8.097 1.00 78.00 94 PRO A N 1
ATOM 764 C CA . PRO A 1 94 ? -12.714 -8.497 8.464 1.00 78.00 94 PRO A CA 1
ATOM 765 C C . PRO A 1 94 ? -13.812 -9.425 7.923 1.00 78.00 94 PRO A C 1
ATOM 767 O O . PRO A 1 94 ? -14.996 -9.082 7.943 1.00 78.00 94 PRO A O 1
ATOM 770 N N . GLY A 1 95 ? -13.415 -10.598 7.426 1.00 76.75 95 GLY A N 1
ATOM 771 C CA . GLY A 1 95 ? -14.320 -11.580 6.819 1.00 76.75 95 GLY A CA 1
ATOM 772 C C . GLY A 1 95 ? -14.648 -11.336 5.341 1.00 76.75 95 GLY A C 1
ATOM 773 O O . GLY A 1 95 ? -15.324 -12.164 4.730 1.00 76.75 95 GLY A O 1
ATOM 774 N N . GLN A 1 96 ? -14.174 -10.238 4.744 1.00 80.69 96 GLN A N 1
ATOM 775 C CA . GLN A 1 96 ? -14.177 -10.084 3.289 1.00 80.69 96 GLN A CA 1
ATOM 776 C C . GLN A 1 96 ? -12.988 -10.832 2.664 1.00 80.69 96 GLN A C 1
ATOM 778 O O . GLN A 1 96 ? -11.935 -10.922 3.293 1.00 80.69 96 GLN A O 1
ATOM 783 N N . PRO A 1 97 ? -13.125 -11.361 1.434 1.00 77.69 97 PRO A N 1
ATOM 784 C CA . PRO A 1 97 ? -12.008 -11.989 0.737 1.00 77.69 97 PRO A CA 1
ATOM 785 C C . PRO A 1 97 ? -10.850 -11.005 0.529 1.00 77.69 97 PRO A C 1
ATOM 787 O O . PRO A 1 97 ? -11.069 -9.891 0.050 1.00 77.69 97 PRO A O 1
ATOM 790 N N . ASP A 1 98 ? -9.624 -11.433 0.832 1.00 75.81 98 ASP A N 1
ATOM 791 C CA . ASP A 1 98 ? -8.412 -10.657 0.558 1.00 75.81 98 ASP A CA 1
ATOM 792 C C . ASP A 1 98 ? -8.040 -10.776 -0.930 1.00 75.81 98 ASP A C 1
ATOM 794 O O . ASP A 1 98 ? -7.395 -11.733 -1.364 1.00 75.81 98 ASP A O 1
ATOM 798 N N . THR A 1 99 ? -8.547 -9.850 -1.748 1.00 79.56 99 THR A N 1
ATOM 799 C CA . THR A 1 99 ? -8.363 -9.874 -3.211 1.00 79.56 99 THR A CA 1
ATOM 800 C C . THR A 1 99 ? -7.309 -8.899 -3.719 1.00 79.56 99 THR A C 1
ATOM 802 O O . THR A 1 99 ? -6.927 -8.984 -4.887 1.00 79.56 99 THR A O 1
ATOM 805 N N . SER A 1 100 ? -6.891 -7.938 -2.891 1.00 82.88 100 SER A N 1
ATOM 806 C CA . SER A 1 100 ? -6.183 -6.741 -3.346 1.00 82.88 100 SER A CA 1
ATOM 807 C C . SER A 1 100 ? -5.228 -6.210 -2.284 1.00 82.88 100 SER A C 1
ATOM 809 O O . SER A 1 100 ? -5.563 -6.140 -1.108 1.00 82.88 100 SER A O 1
ATOM 811 N N . ILE A 1 101 ? -4.063 -5.730 -2.721 1.00 80.00 101 ILE A N 1
ATOM 812 C CA . ILE A 1 101 ? -3.135 -4.985 -1.865 1.00 80.00 101 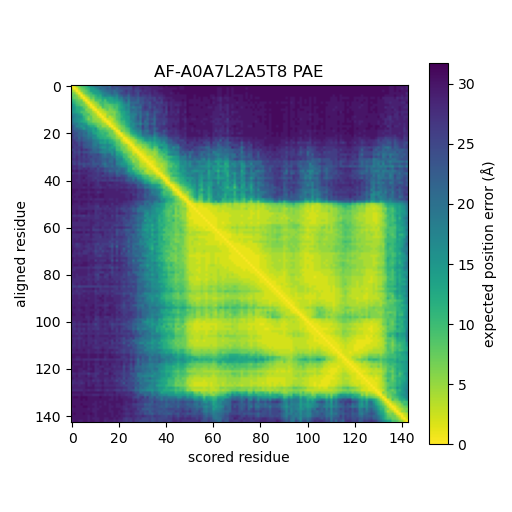ILE A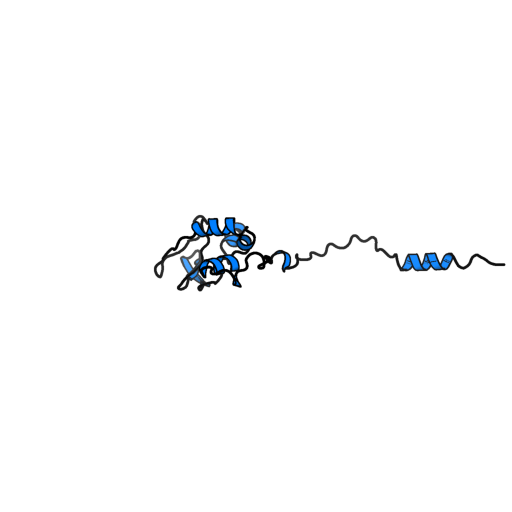 CA 1
ATOM 813 C C . ILE A 1 101 ? -3.426 -3.491 -2.009 1.00 80.00 101 ILE A C 1
ATOM 815 O O . ILE A 1 101 ? -3.524 -2.978 -3.124 1.00 80.00 101 ILE A O 1
ATOM 819 N N . TYR A 1 102 ? -3.509 -2.785 -0.882 1.00 84.44 102 TYR A N 1
ATOM 820 C CA . TYR A 1 102 ? -3.795 -1.353 -0.848 1.00 84.44 102 TYR A CA 1
ATOM 821 C C . TYR A 1 102 ? -2.533 -0.533 -0.578 1.00 84.44 102 TYR A C 1
ATOM 823 O O . TYR A 1 102 ? -1.760 -0.819 0.338 1.00 84.44 102 TYR A O 1
ATOM 831 N N . VAL A 1 103 ? -2.359 0.531 -1.360 1.00 84.00 103 VAL A N 1
ATOM 832 C CA . VAL A 1 103 ? -1.313 1.539 -1.173 1.00 84.00 103 VAL A CA 1
ATOM 833 C C . VAL A 1 103 ? -2.000 2.880 -0.975 1.00 84.00 103 VAL A C 1
ATOM 835 O O . VAL A 1 103 ? -2.710 3.350 -1.862 1.00 84.00 103 VAL A O 1
ATOM 838 N N . LEU A 1 104 ? -1.803 3.495 0.192 1.00 88.81 104 LEU A N 1
ATOM 839 C CA . LEU A 1 104 ? -2.374 4.806 0.475 1.00 88.81 104 LEU A CA 1
ATOM 840 C C . LEU A 1 104 ? -1.591 5.885 -0.283 1.00 88.81 104 LEU A C 1
ATOM 842 O O . LEU A 1 104 ? -0.391 6.052 -0.059 1.00 88.81 104 LEU A O 1
ATOM 846 N N . GLN A 1 105 ? -2.279 6.598 -1.176 1.00 87.06 105 GLN A N 1
ATOM 847 C CA . GLN A 1 105 ? -1.710 7.703 -1.950 1.00 87.06 105 GLN A CA 1
ATOM 848 C C . GLN A 1 105 ? -1.839 9.038 -1.205 1.00 87.06 105 GLN A C 1
ATOM 850 O O . GLN A 1 105 ? -0.864 9.772 -1.078 1.00 87.06 105 GLN A O 1
ATOM 855 N N . GLU A 1 106 ? -3.029 9.335 -0.679 1.00 89.81 106 GLU A N 1
ATOM 856 C CA . GLU A 1 106 ? -3.348 10.591 0.005 1.00 89.81 106 GLU A CA 1
ATOM 857 C C . GLU A 1 106 ? -4.305 10.349 1.179 1.00 89.81 106 GLU A C 1
ATOM 859 O O . GLU A 1 106 ? -5.097 9.408 1.168 1.00 89.81 106 GLU A O 1
ATOM 864 N N . GLY A 1 107 ? -4.254 11.224 2.187 1.00 92.69 107 GLY A N 1
ATOM 865 C CA . GLY A 1 107 ? -5.122 11.153 3.363 1.00 92.69 107 GLY A CA 1
ATOM 866 C C . GLY A 1 107 ? -4.553 10.296 4.495 1.00 92.69 107 GLY A C 1
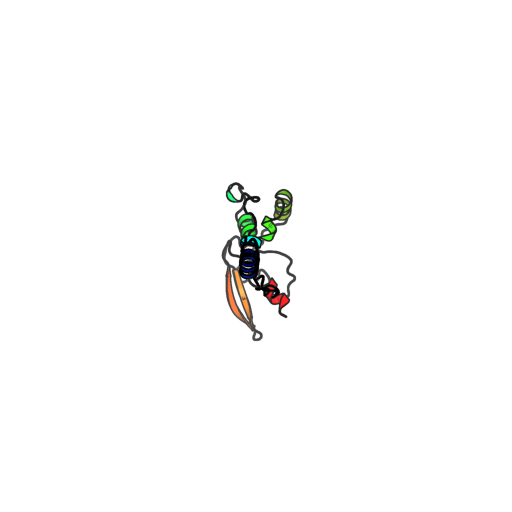ATOM 867 O O . GLY A 1 107 ? -3.342 10.259 4.713 1.00 92.69 107 GLY A O 1
ATOM 868 N N . LYS A 1 108 ? -5.446 9.657 5.255 1.00 92.75 108 LYS A N 1
ATOM 869 C CA . LYS A 1 108 ? -5.125 8.834 6.427 1.00 92.75 108 LYS A CA 1
ATOM 870 C C . LYS A 1 108 ? -6.098 7.666 6.498 1.00 92.75 108 LYS A C 1
ATOM 872 O O . LYS A 1 108 ? -7.301 7.878 6.363 1.00 92.75 108 LYS A O 1
ATOM 877 N N . LEU A 1 109 ? -5.586 6.468 6.760 1.00 91.75 109 LEU A N 1
ATOM 878 C CA . LEU A 1 109 ? -6.409 5.317 7.126 1.00 91.75 109 LEU A CA 1
ATOM 879 C C . LEU A 1 109 ? -6.236 5.001 8.607 1.00 91.75 109 LEU A C 1
ATOM 881 O O . LEU A 1 109 ? -5.143 5.136 9.157 1.00 91.75 109 LEU A O 1
ATOM 885 N N . GLU A 1 110 ? -7.314 4.550 9.235 1.00 91.12 110 GLU A N 1
ATOM 886 C CA . GLU A 1 110 ? -7.310 4.037 10.599 1.00 91.12 110 GLU A CA 1
ATOM 887 C C . GLU A 1 110 ? -7.625 2.546 10.554 1.00 91.12 110 GLU A C 1
ATOM 889 O O . GLU A 1 110 ? -8.637 2.124 10.001 1.00 91.12 110 GLU A O 1
ATOM 894 N N . LEU A 1 111 ? -6.739 1.736 11.125 1.00 87.56 111 LEU A N 1
ATOM 895 C CA . LEU A 1 111 ? -7.019 0.333 11.366 1.00 87.56 111 LEU A CA 1
ATOM 896 C C . LEU A 1 111 ? -7.778 0.222 12.684 1.00 87.56 111 LEU A C 1
ATOM 898 O O . LEU A 1 111 ? -7.203 0.440 13.753 1.00 87.56 111 LEU A O 1
ATOM 902 N N . LEU A 1 112 ? -9.056 -0.121 12.589 1.00 87.50 112 LEU A N 1
ATOM 903 C CA . LEU A 1 112 ? -9.948 -0.290 1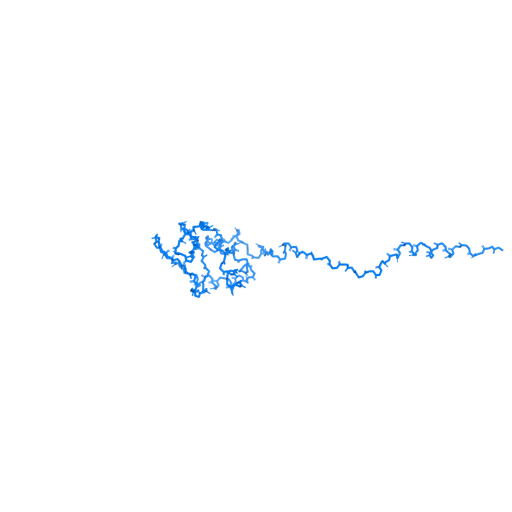3.726 1.00 87.50 112 LEU A CA 1
ATOM 904 C C . LEU A 1 112 ? -10.040 -1.770 14.103 1.00 87.50 112 LEU A C 1
ATOM 906 O O . LEU A 1 112 ? -10.152 -2.639 13.238 1.00 87.50 112 LEU A O 1
ATOM 910 N N . LEU A 1 113 ? -9.998 -2.054 15.403 1.00 85.00 113 LEU A N 1
ATOM 911 C CA . LEU A 1 113 ? -10.374 -3.351 15.954 1.00 85.00 113 LEU A CA 1
ATOM 912 C C . LEU A 1 113 ? -11.736 -3.210 16.631 1.00 85.00 113 LEU A C 1
ATOM 914 O O . LEU A 1 113 ? -11.878 -2.420 17.566 1.00 85.00 113 LEU A O 1
ATOM 918 N N . THR A 1 114 ? -12.711 -3.984 16.160 1.00 85.56 114 THR A N 1
ATOM 919 C CA . THR A 1 114 ? -14.045 -4.072 16.760 1.00 85.56 114 THR A CA 1
ATOM 920 C C . THR A 1 114 ? -14.073 -5.222 17.764 1.00 85.56 114 THR A C 1
ATOM 922 O O . THR A 1 114 ? -13.860 -6.380 17.403 1.00 85.56 114 THR A O 1
ATOM 925 N N . GLU A 1 115 ? -14.319 -4.909 19.033 1.00 84.56 115 GLU A N 1
ATOM 926 C CA . GLU A 1 115 ? -14.482 -5.897 20.099 1.00 84.56 115 GLU A CA 1
ATOM 927 C C . GLU A 1 115 ? -15.862 -6.582 20.029 1.00 84.56 115 GLU A C 1
ATOM 929 O O . GLU A 1 115 ? -16.780 -6.136 19.339 1.00 84.56 115 GLU A O 1
ATOM 934 N N . THR A 1 116 ? -16.038 -7.685 20.764 1.00 83.75 116 THR A N 1
ATOM 935 C CA . THR A 1 116 ? -17.295 -8.464 20.776 1.00 83.75 116 THR A CA 1
ATOM 936 C C . THR A 1 116 ? -18.510 -7.684 21.281 1.00 83.75 116 THR A C 1
ATOM 938 O O . THR A 1 116 ? -19.643 -8.091 21.040 1.00 83.75 116 THR A O 1
ATOM 941 N N . ASP A 1 117 ? -18.287 -6.592 22.010 1.00 89.62 117 ASP A N 1
ATOM 942 C CA . ASP A 1 117 ? -19.321 -5.679 22.502 1.00 89.62 117 ASP A CA 1
ATOM 943 C C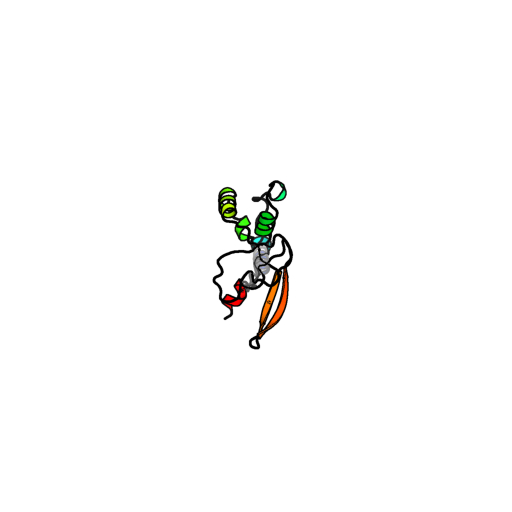 . ASP A 1 117 ? -19.666 -4.557 21.498 1.00 89.62 117 ASP A C 1
ATOM 945 O O . ASP A 1 117 ? -20.542 -3.735 21.770 1.00 89.62 117 ASP A O 1
ATOM 949 N N . GLY A 1 118 ? -19.008 -4.538 20.332 1.00 86.00 118 GLY A N 1
ATOM 950 C CA . GLY A 1 118 ? -19.180 -3.535 19.283 1.00 86.00 118 GLY A CA 1
ATOM 951 C C . GLY A 1 118 ? -18.338 -2.274 19.470 1.00 86.00 118 GLY A C 1
ATOM 952 O O . GLY A 1 118 ? -18.464 -1.345 18.676 1.00 86.00 118 GLY A O 1
ATOM 953 N N . LYS A 1 119 ? -17.486 -2.204 20.499 1.00 90.19 119 LYS A N 1
ATOM 954 C CA . LYS A 1 119 ? -16.597 -1.062 20.707 1.00 90.19 119 LYS A CA 1
ATOM 955 C C . LYS A 1 119 ? -15.437 -1.092 19.714 1.00 90.19 119 LYS A C 1
ATOM 957 O O . LYS A 1 119 ? -14.774 -2.113 19.549 1.00 90.19 119 LYS A O 1
ATOM 962 N N . GLU A 1 120 ? -15.154 0.053 19.101 1.00 90.44 120 GLU A N 1
ATOM 963 C CA . GLU A 1 120 ? -14.032 0.213 18.176 1.00 90.44 120 GLU A CA 1
ATOM 964 C C . GLU A 1 120 ? -12.838 0.882 18.856 1.00 90.44 120 GLU A C 1
ATOM 966 O O . GLU A 1 120 ? -12.977 1.879 19.571 1.00 90.44 120 GLU A O 1
ATOM 971 N N . THR A 1 121 ? -11.649 0.335 18.610 1.00 89.44 121 THR A N 1
ATOM 972 C CA . THR A 1 121 ? -10.382 0.913 19.062 1.00 89.44 121 THR A CA 1
ATOM 973 C C . THR A 1 121 ? -9.434 1.081 17.877 1.00 89.44 121 THR A C 1
ATOM 975 O O . THR A 1 121 ? -9.176 0.127 17.142 1.00 89.44 121 THR A O 1
ATOM 978 N N . VAL A 1 122 ? -8.876 2.285 17.710 1.00 90.19 122 VAL A N 1
ATOM 979 C CA . VAL A 1 122 ? -7.848 2.564 16.695 1.00 90.19 122 VAL A CA 1
ATOM 980 C C . VAL A 1 122 ? -6.545 1.867 17.087 1.00 90.19 122 VAL A C 1
ATOM 982 O O . VAL A 1 122 ? -5.926 2.203 18.095 1.00 90.19 122 VAL A O 1
ATOM 985 N N . MET A 1 123 ? -6.124 0.894 16.282 1.00 86.81 123 MET A N 1
ATOM 986 C CA . MET A 1 123 ? -4.878 0.143 16.464 1.00 86.81 123 MET A CA 1
ATOM 987 C C . MET A 1 123 ? -3.693 0.814 15.778 1.00 86.81 123 MET A C 1
ATOM 989 O O . MET A 1 123 ? -2.57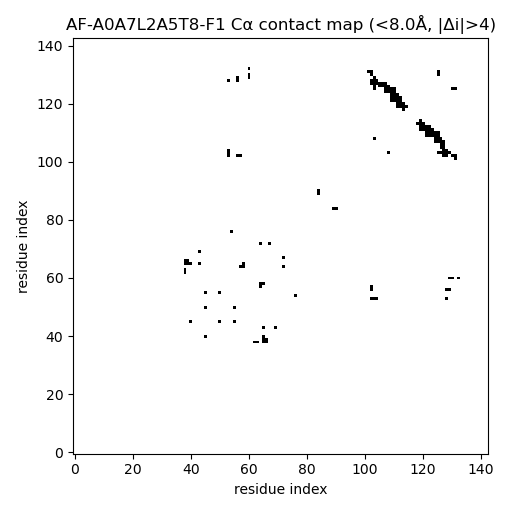0 0.759 16.278 1.00 86.81 123 MET A O 1
ATOM 993 N N . LYS A 1 124 ? -3.927 1.412 14.608 1.00 87.06 124 LYS A N 1
ATOM 994 C CA . LYS A 1 124 ? -2.871 2.020 13.804 1.00 87.06 124 LYS A CA 1
ATOM 995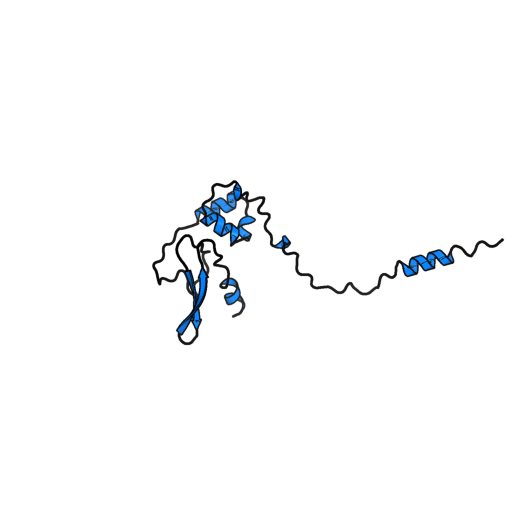 C C . LYS A 1 124 ? -3.433 3.105 12.901 1.00 87.06 124 LYS A C 1
ATOM 997 O O . LYS A 1 124 ? -4.442 2.894 12.241 1.00 87.06 124 LYS A O 1
ATOM 1002 N N . GLU A 1 125 ? -2.717 4.215 12.811 1.00 91.31 125 GLU A N 1
ATOM 1003 C CA . GLU A 1 125 ? -2.890 5.184 11.733 1.00 91.31 125 GLU A CA 1
ATOM 1004 C C . GLU A 1 125 ? -1.878 4.884 10.623 1.00 91.31 125 GLU A C 1
ATOM 1006 O O . GLU A 1 125 ? -0.718 4.557 10.892 1.00 91.31 125 GLU A O 1
ATOM 1011 N N . VAL A 1 126 ? -2.327 4.956 9.375 1.00 88.94 126 VAL A N 1
ATOM 1012 C CA . VAL A 1 126 ? -1.506 4.732 8.185 1.00 88.94 126 VAL A CA 1
ATOM 1013 C C . VAL A 1 126 ? -1.526 6.001 7.346 1.00 88.94 126 VAL A C 1
ATOM 1015 O O . VAL A 1 126 ? -2.599 6.496 6.995 1.00 88.94 126 VAL A O 1
ATOM 1018 N N . PHE A 1 127 ? -0.338 6.499 7.011 1.00 90.81 127 PHE A N 1
ATOM 1019 C CA . PHE A 1 127 ? -0.129 7.644 6.130 1.00 90.81 127 PHE A CA 1
ATOM 1020 C C . PHE A 1 127 ? 0.435 7.201 4.770 1.00 90.81 127 PHE A C 1
ATOM 1022 O O . PHE A 1 127 ? 0.824 6.040 4.603 1.00 90.81 127 PHE A O 1
ATOM 1029 N N . PRO A 1 128 ? 0.470 8.085 3.758 1.00 88.69 128 PRO A N 1
ATOM 1030 C CA . PRO A 1 128 ? 1.004 7.732 2.452 1.00 88.69 128 PRO A CA 1
ATOM 1031 C C . PRO A 1 128 ? 2.419 7.151 2.515 1.00 88.69 128 PRO A C 1
ATOM 1033 O O . PRO A 1 128 ? 3.322 7.709 3.140 1.00 88.69 128 PRO A O 1
ATOM 1036 N N . GLY A 1 129 ? 2.605 6.005 1.862 1.00 77.88 129 GLY A N 1
ATOM 1037 C CA . GLY A 1 129 ? 3.866 5.262 1.858 1.00 77.88 129 GLY A CA 1
ATOM 1038 C C . GLY A 1 129 ? 4.151 4.413 3.102 1.00 77.88 129 GLY A C 1
ATOM 1039 O O . GLY A 1 129 ? 5.129 3.650 3.087 1.00 77.88 129 GLY A O 1
ATOM 1040 N N . ASP A 1 130 ? 3.309 4.481 4.136 1.00 82.38 130 ASP A N 1
ATOM 1041 C CA . ASP A 1 130 ? 3.349 3.536 5.247 1.00 82.38 130 ASP A CA 1
ATOM 1042 C C . ASP A 1 130 ? 2.847 2.162 4.812 1.00 82.38 130 ASP A C 1
ATOM 1044 O O . ASP A 1 130 ? 1.972 2.009 3.956 1.00 82.38 130 ASP A O 1
ATOM 1048 N N . SER A 1 131 ? 3.397 1.126 5.440 1.00 68.88 131 SER A N 1
ATOM 1049 C CA . SER A 1 131 ? 2.926 -0.229 5.201 1.00 68.88 131 SER A CA 1
ATOM 1050 C C . SER A 1 131 ? 1.578 -0.465 5.880 1.00 68.88 131 SER A C 1
ATOM 1052 O O . SER A 1 131 ? 1.463 -0.376 7.109 1.00 68.88 131 SER A O 1
ATOM 1054 N N . VAL A 1 132 ? 0.584 -0.866 5.088 1.00 67.56 132 VAL A N 1
ATOM 1055 C CA . VAL A 1 132 ? -0.685 -1.438 5.573 1.00 67.56 132 VAL A CA 1
ATOM 1056 C C . VAL A 1 132 ? -0.495 -2.897 6.045 1.00 67.56 132 VAL A C 1
ATOM 1058 O O . VAL A 1 132 ? -1.339 -3.430 6.758 1.00 67.56 132 VAL A O 1
ATOM 1061 N N . HIS A 1 133 ? 0.647 -3.535 5.741 1.00 57.66 133 HIS A N 1
ATOM 1062 C CA . HIS A 1 133 ? 0.916 -4.976 5.918 1.00 57.66 133 HIS A CA 1
ATOM 1063 C C . HIS A 1 133 ? 1.130 -5.446 7.368 1.00 57.66 133 HIS A C 1
ATOM 1065 O O . HIS A 1 133 ? 1.990 -6.282 7.626 1.00 57.66 133 HIS A O 1
ATOM 1071 N N . SER A 1 134 ? 0.395 -4.925 8.349 1.00 47.38 134 SER A N 1
ATOM 1072 C CA . SER A 1 134 ? 0.678 -5.256 9.749 1.00 47.38 134 SER A CA 1
ATOM 1073 C C . SER A 1 134 ? -0.112 -6.432 10.330 1.00 47.38 134 SER A C 1
ATOM 1075 O O . SER A 1 134 ? 0.385 -6.986 11.303 1.00 47.38 134 SER A O 1
ATOM 1077 N N . LEU A 1 135 ? -1.313 -6.802 9.853 1.00 43.44 135 LEU A N 1
ATOM 1078 C CA . LEU A 1 135 ? -2.188 -7.687 10.659 1.00 43.44 135 LEU A CA 1
ATOM 1079 C C . LEU A 1 135 ? -3.112 -8.668 9.908 1.00 43.44 135 LEU A C 1
ATOM 1081 O O . LEU A 1 135 ? -3.484 -9.677 10.503 1.00 43.44 135 LEU A O 1
ATOM 1085 N N . LEU A 1 136 ? -3.450 -8.453 8.631 1.00 47.44 136 LEU A N 1
ATOM 1086 C CA . LEU A 1 136 ? -4.416 -9.320 7.928 1.00 47.44 136 LEU A CA 1
ATOM 1087 C C . LEU A 1 136 ? -3.910 -10.760 7.729 1.00 47.44 136 LEU A C 1
ATOM 1089 O O . LEU A 1 136 ? -4.641 -11.706 7.991 1.00 47.44 136 LEU A O 1
ATOM 1093 N N . SER A 1 137 ? -2.632 -10.950 7.389 1.00 46.00 137 SER A N 1
ATOM 1094 C CA . SER A 1 137 ? -2.077 -12.291 7.146 1.00 46.00 137 SER A CA 1
ATOM 1095 C C . SER A 1 137 ? -1.767 -13.097 8.415 1.00 46.00 137 SER A C 1
ATOM 1097 O O . SER A 1 137 ? -1.506 -14.292 8.324 1.00 46.00 137 SER A O 1
ATOM 1099 N N . ILE A 1 138 ? -1.724 -12.457 9.591 1.00 41.12 138 ILE A N 1
ATOM 1100 C CA . ILE A 1 138 ? -1.431 -13.132 10.870 1.00 41.12 138 ILE A CA 1
ATOM 1101 C C . ILE A 1 138 ? -2.724 -13.506 11.599 1.00 41.12 138 ILE A C 1
ATOM 1103 O O . ILE A 1 138 ? -2.774 -14.557 12.234 1.00 41.12 138 ILE A O 1
ATOM 1107 N N . LEU A 1 139 ? -3.773 -12.687 11.497 1.00 44.16 139 LEU A N 1
ATOM 1108 C CA . LEU A 1 139 ? -5.041 -12.959 12.179 1.00 44.16 139 LEU A CA 1
ATOM 1109 C C . LEU A 1 139 ? -5.825 -14.116 11.535 1.00 44.16 139 LEU A C 1
ATOM 1111 O O . LEU A 1 139 ? -6.481 -14.859 12.261 1.00 44.16 139 LEU A O 1
ATOM 1115 N N . ASP A 1 140 ? -5.662 -14.350 10.229 1.00 41.69 140 ASP A N 1
ATOM 1116 C CA . ASP A 1 140 ? -6.286 -15.485 9.523 1.00 41.69 140 ASP A CA 1
ATOM 1117 C C . ASP A 1 140 ? -5.594 -16.842 9.772 1.00 41.69 140 ASP A C 1
ATOM 1119 O O . ASP A 1 140 ? -6.149 -17.887 9.451 1.00 41.69 140 ASP A O 1
ATOM 1123 N N . VAL A 1 141 ? -4.386 -16.865 10.351 1.00 41.78 141 VAL A N 1
ATOM 1124 C CA . VAL A 1 141 ? -3.624 -18.113 10.596 1.00 41.78 141 VAL A CA 1
ATOM 1125 C C . VAL A 1 141 ? -3.690 -18.563 12.066 1.00 41.78 141 VAL A C 1
ATOM 1127 O O . VAL A 1 141 ? -3.288 -19.680 12.389 1.00 41.78 141 VAL A O 1
ATOM 1130 N N . ILE A 1 142 ? -4.203 -17.723 12.973 1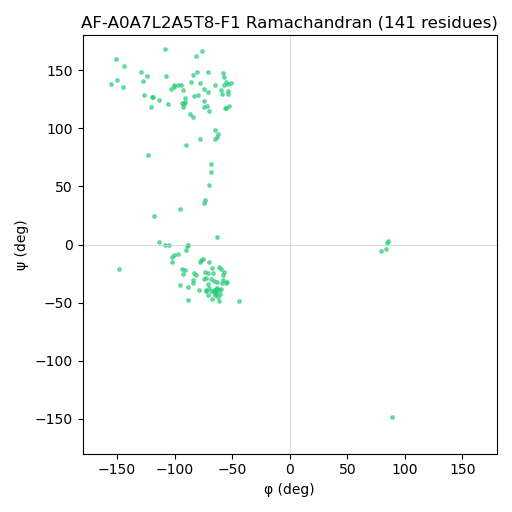.00 35.56 142 ILE A N 1
ATOM 1131 C CA . ILE A 1 142 ? -4.254 -18.010 14.422 1.00 35.56 142 ILE A CA 1
ATOM 1132 C C . ILE A 1 142 ? -5.689 -18.301 14.921 1.00 35.56 142 ILE A C 1
ATOM 1134 O O . ILE A 1 142 ? -5.863 -18.623 16.097 1.00 35.56 142 ILE A O 1
ATOM 1138 N N . THR A 1 143 ? -6.710 -18.263 14.054 1.00 34.94 143 THR A N 1
ATOM 1139 C CA . THR A 1 143 ? -8.086 -18.680 14.407 1.00 34.94 143 THR A CA 1
ATOM 1140 C C . THR A 1 143 ? -8.496 -20.002 13.778 1.00 34.94 143 THR A C 1
ATOM 1142 O O . THR A 1 143 ? -8.085 -20.276 12.631 1.00 34.94 143 THR A O 1
#

Solvent-accessible surface area (backbone atoms only — not comparable to full-atom values): 9815 Å² total; per-residue (Å²): 138,91,87,76,77,70,69,65,59,54,59,53,50,51,57,66,74,61,66,71,69,91,60,77,78,78,83,70,90,68,78,77,61,72,69,82,77,51,70,69,64,75,80,49,49,65,88,79,47,96,66,58,68,67,60,54,32,45,42,72,63,38,56,76,58,57,74,44,58,69,72,61,43,57,56,55,56,70,72,64,75,92,81,88,78,60,94,92,59,76,93,72,59,93,93,56,84,91,84,75,89,80,77,54,78,73,74,74,48,73,44,67,46,71,46,98,87,68,52,72,42,79,75,43,80,43,45,57,64,49,68,74,87,76,51,73,82,57,59,71,72,75,107

Sequence (143 aa):
RPRSRKKLKVLSIAKNFLRIQKEPPTLQLKEPPPSVLEADLTEFDVASSHLPSEVLYMLKNVRVLGHFEKPLFLELCKHMVFQQCQQGEDVFRPGQPDTSIYVLQEGKLELLLTETDGKETVMKEVFPGDSVHSLLSILDVIT

pLDDT: mean 72.27, std 16.1, range [34.94, 95.19]

Mean predicted aligned error: 15.79 Å

Organism: Leiothrix lutea (NCBI:txid36275)